Protein AF-A0A4Z0HHP2-F1 (afdb_monomer_lite)

Secondary structure (DSSP, 8-state):
--SHHHHHHHHHHHHHHHHHHHHHHHHHHHHHHHHHHHHHHHHHHHHHHHHHHHHHHTTSS---------PEEEE-TTS--EEEEEE---SSS----B---BSSHHHHHHHHHHHHHHH----EEEEEE--EEEE-TTSS-TT---PPPTT---TT----

Structure (mmCIF, N/CA/C/O backbone):
data_AF-A0A4Z0HHP2-F1
#
_entry.id   AF-A0A4Z0HHP2-F1
#
loop_
_atom_site.group_PDB
_atom_site.id
_atom_site.type_symbol
_atom_site.label_atom_id
_atom_site.label_alt_id
_atom_site.label_comp_id
_atom_site.label_asym_id
_atom_site.label_entity_id
_atom_site.label_seq_id
_atom_site.pdbx_PDB_ins_code
_atom_site.Cartn_x
_atom_site.Cartn_y
_atom_site.Cartn_z
_atom_site.occupancy
_atom_site.B_iso_or_equiv
_atom_site.auth_seq_id
_atom_site.auth_comp_id
_atom_site.auth_asym_id
_atom_site.auth_atom_id
_atom_site.pdbx_PDB_model_num
ATOM 1 N N . MET A 1 1 ? -63.513 5.645 33.102 1.00 49.06 1 MET A N 1
ATOM 2 C CA . MET A 1 1 ? -62.203 5.063 32.705 1.00 49.06 1 MET A CA 1
ATOM 3 C C . MET A 1 1 ? -62.103 4.562 31.241 1.00 49.06 1 MET A C 1
ATOM 5 O O . MET A 1 1 ? -61.240 3.747 30.959 1.00 49.06 1 MET A O 1
ATOM 9 N N . ARG A 1 2 ? -62.888 5.051 30.255 1.00 56.16 2 ARG A N 1
ATOM 10 C CA . ARG A 1 2 ? -62.814 4.547 28.851 1.00 56.16 2 ARG A CA 1
ATOM 11 C C . ARG A 1 2 ? -62.102 5.465 27.835 1.00 56.16 2 ARG A C 1
ATOM 13 O O . ARG A 1 2 ? -61.755 5.001 26.753 1.00 56.16 2 ARG A O 1
ATOM 20 N N . LEU A 1 3 ? -61.829 6.729 28.171 1.00 53.78 3 LEU A N 1
ATOM 21 C CA . LEU A 1 3 ? -61.267 7.728 27.239 1.00 53.78 3 LEU A CA 1
ATOM 22 C C . LEU A 1 3 ? -59.759 7.564 26.961 1.00 53.78 3 LEU A C 1
ATOM 24 O O . LEU A 1 3 ? -59.334 7.762 25.826 1.00 53.78 3 LEU A O 1
ATOM 28 N N . VAL A 1 4 ? -58.974 7.109 27.945 1.00 55.12 4 VAL A N 1
ATOM 29 C CA . VAL A 1 4 ? -57.504 6.947 27.835 1.00 55.12 4 VAL A CA 1
ATOM 30 C C . VAL A 1 4 ? -57.105 5.872 26.805 1.00 55.12 4 VAL A C 1
ATOM 32 O O . VAL A 1 4 ? -56.068 5.968 26.158 1.00 55.12 4 VAL A O 1
ATOM 35 N N . SER A 1 5 ? -57.969 4.879 26.569 1.00 63.03 5 SER A N 1
ATOM 36 C CA . SER A 1 5 ? -57.725 3.805 25.592 1.00 63.03 5 SER A CA 1
ATOM 37 C C . SER A 1 5 ? -57.863 4.249 24.127 1.00 63.03 5 SER A C 1
ATOM 39 O O . SER A 1 5 ? -57.210 3.698 23.241 1.00 63.03 5 SER A O 1
ATOM 41 N N . ARG A 1 6 ? -58.708 5.253 23.850 1.00 68.44 6 ARG A N 1
ATOM 42 C CA . ARG A 1 6 ? -58.988 5.724 22.484 1.00 68.44 6 ARG A CA 1
ATOM 43 C C . ARG A 1 6 ? -57.891 6.645 21.966 1.00 68.44 6 ARG A C 1
ATOM 45 O O . ARG A 1 6 ? -57.515 6.535 20.805 1.00 68.44 6 ARG A O 1
ATOM 52 N N . THR A 1 7 ? -57.349 7.502 22.827 1.00 76.69 7 THR A N 1
ATOM 53 C CA . THR A 1 7 ? -56.222 8.381 22.488 1.00 76.69 7 THR A CA 1
ATOM 54 C C . THR A 1 7 ? -54.942 7.585 22.242 1.00 76.69 7 THR A C 1
ATOM 56 O O . THR A 1 7 ? -54.249 7.864 21.271 1.00 76.69 7 THR A O 1
ATOM 59 N N . ALA A 1 8 ? -54.670 6.542 23.035 1.00 76.94 8 ALA A N 1
ATOM 60 C CA . ALA A 1 8 ? -53.536 5.642 22.804 1.00 76.94 8 ALA A CA 1
ATOM 61 C C . ALA A 1 8 ? -53.641 4.892 21.461 1.00 76.94 8 ALA A C 1
ATOM 63 O O . ALA A 1 8 ? -52.684 4.862 20.693 1.00 76.94 8 ALA A O 1
ATOM 64 N N . ARG A 1 9 ? -54.824 4.354 21.126 1.00 77.12 9 ARG A N 1
ATOM 65 C CA . ARG A 1 9 ? -55.067 3.688 19.831 1.00 77.12 9 ARG A CA 1
ATOM 66 C C . ARG A 1 9 ? -54.980 4.645 18.645 1.00 77.12 9 ARG A C 1
ATOM 68 O O . ARG A 1 9 ? -54.477 4.257 17.598 1.00 77.12 9 ARG A O 1
ATOM 75 N N . ARG A 1 10 ? -55.456 5.884 18.808 1.00 80.81 10 ARG A N 1
ATOM 76 C CA . ARG A 1 10 ? -55.336 6.930 17.787 1.00 80.81 10 ARG A CA 1
ATOM 77 C C . ARG A 1 10 ? -53.870 7.282 17.532 1.00 80.81 10 ARG A C 1
ATOM 79 O O . ARG A 1 10 ? -53.454 7.212 16.387 1.00 80.81 10 ARG A O 1
ATOM 86 N N . LYS A 1 11 ? -53.087 7.539 18.586 1.00 85.25 11 LYS A N 1
ATOM 87 C CA . LYS A 1 11 ? -51.643 7.807 18.476 1.00 85.25 11 LYS A CA 1
ATOM 88 C C . LYS A 1 11 ? -50.881 6.642 17.843 1.00 85.25 11 LYS A C 1
ATOM 90 O O . LYS A 1 11 ? -50.003 6.862 17.025 1.00 85.25 11 LYS A O 1
ATOM 95 N N . HIS A 1 12 ? -51.235 5.403 18.190 1.00 84.62 12 HIS A N 1
ATOM 96 C CA . HIS A 1 12 ? -50.633 4.219 17.577 1.00 84.62 12 HIS A CA 1
ATOM 97 C C . HIS A 1 12 ? -50.971 4.105 16.083 1.00 84.62 12 HIS A C 1
ATOM 99 O O . HIS A 1 12 ? -50.097 3.796 15.285 1.00 84.62 12 HIS A O 1
ATOM 105 N N . ARG A 1 13 ? -52.215 4.409 15.688 1.00 85.44 13 ARG A N 1
ATOM 106 C CA . ARG A 1 13 ? -52.618 4.432 14.275 1.00 85.44 13 ARG A CA 1
ATOM 107 C C . ARG A 1 13 ? -51.930 5.555 13.495 1.00 85.44 13 ARG A C 1
ATOM 109 O O . ARG A 1 13 ? -51.498 5.313 12.379 1.00 85.44 13 ARG A O 1
ATOM 116 N N . GLU A 1 14 ? -51.815 6.743 14.085 1.00 88.94 14 GLU A N 1
ATOM 117 C CA . GLU A 1 14 ? -51.067 7.868 13.506 1.00 88.94 14 GLU A CA 1
ATOM 118 C C . GLU A 1 14 ? -49.588 7.484 13.318 1.00 88.94 14 GLU A C 1
ATOM 120 O O . GLU A 1 14 ? -49.062 7.637 12.225 1.00 88.94 14 GLU A O 1
ATOM 125 N N . ALA A 1 15 ? -48.955 6.861 14.320 1.00 86.94 15 ALA A N 1
ATOM 126 C CA . ALA A 1 15 ? -47.572 6.388 14.216 1.00 86.94 15 ALA A CA 1
ATOM 127 C C . ALA A 1 15 ? -47.370 5.305 13.139 1.00 86.94 15 ALA A C 1
ATOM 129 O O . ALA A 1 15 ? -46.352 5.315 12.454 1.00 86.94 15 ALA A O 1
ATOM 130 N N . LEU A 1 16 ? -48.325 4.383 12.973 1.00 90.88 16 LEU A N 1
ATOM 131 C CA . LEU A 1 16 ? -48.277 3.382 11.902 1.00 90.88 16 LEU A CA 1
ATOM 132 C C . LEU A 1 16 ? -48.458 4.017 10.516 1.00 90.88 16 LEU A C 1
ATOM 134 O O . LEU A 1 16 ? -47.726 3.653 9.605 1.00 90.88 16 LEU A O 1
ATOM 138 N N . SER A 1 17 ? -49.356 5.001 10.376 1.00 91.06 17 SER A N 1
ATOM 139 C CA . SER A 1 17 ? -49.523 5.767 9.129 1.00 91.06 17 SER A CA 1
ATOM 140 C C . SER A 1 17 ? -48.223 6.458 8.734 1.00 91.06 17 SER A C 1
ATOM 142 O O . SER A 1 17 ? -47.755 6.302 7.613 1.00 91.06 17 SER A O 1
ATOM 144 N N . THR A 1 18 ? -47.583 7.146 9.684 1.00 92.31 18 THR A N 1
ATOM 145 C CA . THR A 1 18 ? -46.293 7.799 9.443 1.00 92.31 18 THR A CA 1
ATOM 146 C C . THR A 1 18 ? -45.200 6.785 9.096 1.00 92.31 18 THR A C 1
ATOM 148 O O . THR A 1 18 ? -44.364 7.050 8.239 1.00 92.31 18 THR A O 1
ATOM 151 N N . ALA A 1 19 ? -45.196 5.606 9.723 1.00 92.62 19 ALA A N 1
ATOM 152 C CA . ALA A 1 19 ? -44.235 4.556 9.395 1.00 92.62 19 ALA A CA 1
ATOM 153 C C . ALA A 1 19 ? -44.430 4.001 7.973 1.00 92.62 19 ALA A C 1
ATOM 155 O O . ALA A 1 19 ? -43.443 3.713 7.299 1.00 92.62 19 ALA A O 1
ATOM 156 N N . ASP A 1 20 ? -45.673 3.862 7.512 1.00 94.69 20 ASP A N 1
ATOM 157 C CA . ASP A 1 20 ? -45.970 3.414 6.149 1.00 94.69 20 ASP A CA 1
ATOM 158 C C . ASP A 1 20 ? -45.651 4.502 5.111 1.00 94.69 20 ASP A C 1
ATOM 160 O O . ASP A 1 20 ? -45.081 4.194 4.067 1.00 94.69 20 ASP A O 1
ATOM 164 N N . GLU A 1 21 ? -45.894 5.777 5.425 1.00 93.81 21 GLU A N 1
ATOM 165 C CA . GLU A 1 21 ? -45.454 6.915 4.604 1.00 93.81 21 GLU A CA 1
ATOM 166 C C . GLU A 1 21 ? -43.926 6.929 4.431 1.00 93.81 21 GLU A C 1
ATOM 168 O O . GLU A 1 21 ? -43.433 7.031 3.310 1.00 93.81 21 GLU A O 1
ATOM 173 N N . ILE A 1 22 ? -43.164 6.740 5.516 1.00 94.81 22 ILE A N 1
ATOM 174 C CA . ILE A 1 22 ? -41.693 6.684 5.463 1.00 94.81 22 ILE A CA 1
ATOM 175 C C . ILE A 1 22 ? -41.208 5.504 4.613 1.00 94.81 22 ILE A C 1
ATOM 177 O O . ILE A 1 22 ? -40.274 5.659 3.826 1.00 94.81 22 ILE A O 1
ATOM 181 N N . LYS A 1 23 ? -41.827 4.324 4.745 1.00 94.62 23 LYS A N 1
ATOM 182 C CA . LYS A 1 23 ? -41.469 3.152 3.929 1.00 94.62 23 LYS A CA 1
ATOM 183 C C . LYS A 1 23 ? -41.729 3.387 2.447 1.00 94.62 23 LYS A C 1
ATOM 185 O O . LYS A 1 23 ? -40.904 2.980 1.636 1.00 94.62 23 LYS A O 1
ATOM 190 N N . ASN A 1 24 ? -42.841 4.035 2.107 1.00 95.94 24 ASN A N 1
ATOM 191 C CA . ASN A 1 24 ? -43.175 4.341 0.719 1.00 95.94 24 ASN A CA 1
ATOM 192 C C . ASN A 1 24 ? -42.162 5.318 0.117 1.00 95.94 24 ASN A C 1
ATOM 194 O O . ASN A 1 24 ? -41.609 5.030 -0.938 1.00 95.94 24 ASN A O 1
ATOM 198 N N . VAL A 1 25 ? -41.824 6.393 0.837 1.00 96.75 25 VAL A N 1
ATOM 199 C CA . VAL A 1 25 ? -40.785 7.342 0.400 1.00 96.75 25 VAL A CA 1
ATOM 200 C C . VAL A 1 25 ? -39.436 6.641 0.229 1.00 96.75 25 VAL A C 1
ATOM 202 O O . VAL A 1 25 ? -38.735 6.874 -0.750 1.00 96.75 25 VAL A O 1
ATOM 205 N N . PHE A 1 26 ? -39.063 5.747 1.148 1.00 96.75 26 PHE A N 1
ATOM 206 C CA . PHE A 1 26 ? -37.811 5.000 1.025 1.00 96.75 26 PHE A CA 1
ATOM 207 C C . PHE A 1 26 ? -37.816 4.051 -0.181 1.00 96.75 26 PHE A C 1
ATOM 209 O O . PHE A 1 26 ? -36.804 3.924 -0.863 1.00 96.75 26 PHE A O 1
ATOM 216 N N . ALA A 1 27 ? -38.947 3.400 -0.465 1.00 94.50 27 ALA A N 1
ATOM 217 C CA . ALA A 1 27 ? -39.092 2.536 -1.630 1.00 94.50 27 ALA A CA 1
ATOM 218 C C . ALA A 1 27 ? -38.992 3.325 -2.946 1.00 94.50 27 ALA A C 1
ATOM 220 O O . ALA A 1 27 ? -38.325 2.865 -3.870 1.00 94.50 27 ALA A O 1
ATOM 221 N N . GLU A 1 28 ? -39.596 4.515 -3.010 1.00 96.50 28 GLU A N 1
ATOM 222 C CA . GLU A 1 28 ? -39.504 5.423 -4.160 1.00 96.50 28 GLU A CA 1
ATOM 223 C C . GLU A 1 28 ? -38.063 5.890 -4.387 1.00 96.50 28 GLU A C 1
ATOM 225 O O . GLU A 1 28 ? -37.520 5.694 -5.472 1.00 96.50 28 GLU A O 1
ATOM 230 N N . LEU A 1 29 ? -37.399 6.397 -3.344 1.00 96.12 29 LEU A N 1
ATOM 231 C CA . LEU A 1 29 ? -36.000 6.828 -3.428 1.00 96.12 29 LEU A CA 1
ATOM 232 C C . LEU A 1 29 ? -35.060 5.683 -3.819 1.00 96.12 29 LEU A C 1
ATOM 234 O O . LEU A 1 29 ? -34.117 5.883 -4.581 1.00 96.12 29 LEU A O 1
ATOM 238 N N . ASN A 1 30 ? -35.306 4.472 -3.314 1.00 96.25 30 ASN A N 1
ATOM 239 C CA . ASN A 1 30 ? -34.502 3.310 -3.669 1.00 96.25 30 ASN A CA 1
ATOM 240 C C . ASN A 1 30 ? -34.713 2.897 -5.135 1.00 96.25 30 ASN A C 1
ATOM 242 O O . ASN A 1 30 ? -33.755 2.511 -5.799 1.00 96.25 30 ASN A O 1
ATOM 246 N N . ALA A 1 31 ? -35.938 2.994 -5.656 1.00 95.44 31 ALA A N 1
ATOM 247 C CA . ALA A 1 31 ? -36.215 2.735 -7.068 1.00 95.44 31 ALA A CA 1
ATOM 248 C C . ALA A 1 31 ? -35.556 3.783 -7.982 1.00 95.44 31 ALA A C 1
ATOM 250 O O . ALA A 1 31 ? -34.968 3.419 -9.000 1.00 95.44 31 ALA A O 1
ATOM 251 N N . GLU A 1 32 ? -35.592 5.063 -7.599 1.00 96.69 32 GLU A N 1
ATOM 252 C CA . GLU A 1 32 ? -34.893 6.135 -8.318 1.00 96.69 32 GLU A CA 1
ATOM 253 C C . GLU A 1 32 ? -33.375 5.929 -8.322 1.00 96.69 32 GLU A C 1
ATOM 255 O O . GLU A 1 32 ? -32.733 6.089 -9.360 1.00 96.69 32 GLU A O 1
ATOM 260 N N . LEU A 1 33 ? -32.797 5.530 -7.184 1.00 97.19 33 LEU A N 1
ATOM 261 C CA . LEU A 1 33 ? -31.366 5.250 -7.080 1.00 97.19 33 LEU A CA 1
ATOM 262 C C . LEU A 1 33 ? -30.945 4.123 -8.032 1.00 97.19 33 LEU A C 1
ATOM 264 O O . LEU A 1 33 ? -29.972 4.282 -8.766 1.00 97.19 33 LEU A O 1
ATOM 268 N N . VAL A 1 34 ? -31.698 3.019 -8.057 1.00 97.31 34 VAL A N 1
ATOM 269 C CA . VAL A 1 34 ? -31.425 1.886 -8.955 1.00 97.31 34 VAL A CA 1
ATOM 270 C C . VAL A 1 34 ? -31.514 2.317 -10.419 1.00 97.31 34 VAL A C 1
ATOM 272 O O . VAL A 1 34 ? -30.611 2.018 -11.196 1.00 97.31 34 VAL A O 1
ATOM 275 N N . ALA A 1 35 ? -32.542 3.083 -10.793 1.00 96.00 35 ALA A N 1
ATOM 276 C CA . ALA A 1 35 ? -32.690 3.574 -12.162 1.00 96.00 35 ALA A CA 1
ATOM 277 C C . ALA A 1 35 ? -31.515 4.478 -12.591 1.00 96.00 35 ALA A C 1
ATOM 279 O O . ALA A 1 35 ? -31.018 4.370 -13.713 1.00 96.00 35 ALA A O 1
ATOM 280 N N . LEU A 1 36 ? -31.027 5.339 -11.691 1.00 96.56 36 LEU A N 1
ATOM 281 C CA . LEU A 1 36 ? -29.860 6.189 -11.947 1.00 96.56 36 LEU A CA 1
ATOM 282 C C . LEU A 1 36 ? -28.563 5.381 -12.085 1.00 96.56 36 LEU A C 1
ATOM 284 O O . LEU A 1 36 ? -27.699 5.733 -12.894 1.00 96.56 36 LEU A O 1
ATOM 288 N N . GLU A 1 37 ? -28.403 4.309 -11.310 1.00 97.50 37 GLU A N 1
ATOM 289 C CA . GLU A 1 37 ? -27.253 3.411 -11.424 1.00 97.50 37 GLU A CA 1
ATOM 290 C C . GLU A 1 37 ? -27.268 2.634 -12.741 1.00 97.50 37 GLU A C 1
ATOM 292 O O . GLU A 1 37 ? -26.238 2.573 -13.417 1.00 97.50 37 GLU A O 1
ATOM 297 N N . GLU A 1 38 ? -28.426 2.117 -13.154 1.00 97.25 38 GLU A N 1
ATOM 298 C CA . GLU A 1 38 ? -28.597 1.455 -14.450 1.00 97.25 38 GLU A CA 1
ATOM 299 C C . GLU A 1 38 ? -28.274 2.406 -15.609 1.00 97.25 38 GLU A C 1
ATOM 301 O O . GLU A 1 38 ? -27.525 2.048 -16.522 1.00 97.25 38 GLU A O 1
ATOM 306 N N . GLU A 1 39 ? -28.749 3.653 -15.549 1.00 97.19 39 GLU A N 1
ATOM 307 C CA . GLU A 1 39 ? -28.441 4.660 -16.564 1.00 97.19 39 GLU A CA 1
ATOM 308 C C . GLU A 1 39 ? -26.940 4.995 -16.599 1.00 97.19 39 GLU A C 1
ATOM 310 O O . GLU A 1 39 ? -26.339 5.127 -17.671 1.00 97.19 39 GLU A O 1
ATOM 315 N N . ARG A 1 40 ? -26.296 5.104 -15.430 1.00 97.06 40 ARG A N 1
ATOM 316 C CA . ARG A 1 40 ? -24.850 5.339 -15.330 1.00 97.06 40 ARG A CA 1
ATOM 317 C C . ARG A 1 40 ? -24.054 4.181 -15.929 1.00 97.06 40 ARG A C 1
ATOM 319 O O . ARG A 1 40 ? -23.079 4.436 -16.638 1.00 97.06 40 ARG A O 1
ATOM 326 N N . LEU A 1 41 ? -24.448 2.939 -15.654 1.00 96.81 41 LEU A N 1
ATOM 327 C CA . LEU A 1 41 ? -23.805 1.751 -16.214 1.00 96.81 41 LEU A CA 1
ATOM 328 C C . LEU A 1 41 ? -23.980 1.698 -17.732 1.00 96.81 41 LEU A C 1
ATOM 330 O O . LEU A 1 41 ? -22.988 1.537 -18.436 1.00 96.81 41 LEU A O 1
ATOM 334 N N . ALA A 1 42 ? -25.185 1.954 -18.245 1.00 95.81 42 ALA A N 1
ATOM 335 C CA . ALA A 1 42 ? -25.436 2.011 -19.683 1.00 95.81 42 ALA A CA 1
ATOM 336 C C . ALA A 1 42 ? -24.560 3.070 -20.381 1.00 95.81 42 ALA A C 1
ATOM 338 O O . ALA A 1 42 ? -23.979 2.806 -21.435 1.00 95.81 42 ALA A O 1
ATOM 339 N N . ARG A 1 43 ? -24.389 4.253 -19.769 1.00 95.75 43 ARG A N 1
ATOM 340 C CA . ARG A 1 43 ? -23.480 5.294 -20.282 1.00 95.75 43 ARG A CA 1
ATOM 341 C C . ARG A 1 43 ? -22.015 4.846 -20.294 1.00 95.75 43 ARG A C 1
ATOM 343 O O . ARG A 1 43 ? -21.294 5.168 -21.237 1.00 95.75 43 ARG A O 1
ATOM 350 N N . LEU A 1 44 ? -21.566 4.125 -19.265 1.00 94.56 44 LEU A N 1
ATOM 351 C CA . LEU A 1 44 ? -20.200 3.596 -19.196 1.00 94.56 44 LEU A CA 1
ATOM 352 C C . LEU A 1 44 ? -19.962 2.489 -20.223 1.00 94.56 44 LEU A C 1
ATOM 354 O O . LEU A 1 44 ? -18.925 2.492 -20.882 1.00 94.56 44 LEU A O 1
ATOM 358 N N . GLU A 1 45 ? -20.916 1.576 -20.393 1.00 96.00 45 GLU A N 1
ATOM 359 C CA . GLU A 1 45 ? -20.839 0.515 -21.398 1.00 96.00 45 GLU A CA 1
ATOM 360 C C . GLU A 1 45 ? -20.773 1.082 -22.814 1.00 96.00 45 GLU A C 1
ATOM 362 O O . GLU A 1 45 ? -19.949 0.641 -23.613 1.00 96.00 45 GLU A O 1
ATOM 367 N N . GLU A 1 46 ? -21.586 2.094 -23.120 1.00 94.81 46 GLU A N 1
ATOM 368 C CA . GLU A 1 46 ? -21.542 2.766 -24.417 1.00 94.81 46 GLU A CA 1
ATOM 369 C C . GLU A 1 46 ? -20.216 3.511 -24.626 1.00 94.81 46 GLU A C 1
ATOM 371 O O . GLU A 1 46 ? -19.611 3.428 -25.695 1.00 94.81 46 GLU A O 1
ATOM 376 N N . GLY A 1 47 ? -19.702 4.174 -23.584 1.00 91.19 47 GLY A N 1
ATOM 377 C CA . GLY A 1 47 ? -18.378 4.796 -23.609 1.00 91.19 47 GLY A CA 1
ATOM 378 C C . GLY A 1 47 ? -17.257 3.787 -23.878 1.00 91.19 47 GLY A C 1
ATOM 379 O O . GLY A 1 47 ? -16.388 4.042 -24.709 1.00 91.19 47 GLY A O 1
ATOM 380 N N . LEU A 1 48 ? -17.302 2.617 -23.235 1.00 90.75 48 LEU A N 1
ATOM 381 C CA . LEU A 1 48 ? -16.347 1.534 -23.471 1.00 90.75 48 LEU A CA 1
ATOM 382 C C . LEU A 1 48 ? -16.465 0.987 -24.894 1.00 90.75 48 LEU A C 1
ATOM 384 O O . LEU A 1 48 ? -15.451 0.880 -25.580 1.00 90.75 48 LEU A O 1
ATOM 388 N N . ARG A 1 49 ? -17.681 0.697 -25.377 1.00 88.19 49 ARG A N 1
ATOM 389 C CA . ARG A 1 49 ? -17.902 0.257 -26.766 1.00 88.19 49 ARG A CA 1
ATOM 390 C C . ARG A 1 49 ? -17.343 1.257 -27.768 1.00 88.19 49 ARG A C 1
ATOM 392 O O . ARG A 1 49 ? -16.713 0.848 -28.740 1.00 88.19 49 ARG A O 1
ATOM 399 N N . ARG A 1 50 ? -17.534 2.553 -27.520 1.00 85.81 50 ARG A N 1
ATOM 400 C CA . ARG A 1 50 ? -16.987 3.617 -28.358 1.00 85.81 50 ARG A CA 1
ATOM 401 C C . ARG A 1 50 ? -15.463 3.620 -28.354 1.00 85.81 50 ARG A C 1
ATOM 403 O O . ARG A 1 50 ? -14.888 3.641 -29.431 1.00 85.81 50 ARG A O 1
ATOM 410 N N . LEU A 1 51 ? -14.821 3.540 -27.189 1.00 84.62 51 LEU A N 1
ATOM 411 C CA . LEU A 1 51 ? -13.357 3.493 -27.090 1.00 84.62 51 LEU A CA 1
ATOM 412 C C . LEU A 1 51 ? -12.776 2.272 -27.816 1.00 84.62 51 LEU A C 1
ATOM 414 O O . LEU A 1 51 ? -11.820 2.414 -28.574 1.00 84.62 51 LEU A O 1
ATOM 418 N N . PHE A 1 52 ? -13.387 1.095 -27.654 1.00 75.31 52 PHE A N 1
ATOM 419 C CA . PHE A 1 52 ? -12.954 -0.116 -28.357 1.00 75.31 52 PHE A CA 1
ATOM 420 C C . PHE A 1 52 ? -13.207 -0.043 -29.876 1.00 75.31 52 PHE A C 1
ATOM 422 O O . PHE A 1 52 ? -12.376 -0.497 -30.659 1.00 75.31 52 PHE A O 1
ATOM 429 N N . SER A 1 53 ? -14.306 0.579 -30.314 1.00 72.12 53 SER A N 1
ATOM 430 C CA . SER A 1 53 ? -14.607 0.810 -31.738 1.00 72.12 53 SER A CA 1
ATOM 431 C C . SER A 1 53 ? -13.707 1.882 -32.371 1.00 72.12 53 SER A C 1
ATOM 433 O O . SER A 1 53 ? -13.295 1.760 -33.524 1.00 72.12 53 SER A O 1
ATOM 435 N N . GLU A 1 54 ? -13.353 2.934 -31.630 1.00 66.38 54 GLU A N 1
ATOM 436 C CA . GLU A 1 54 ? -12.386 3.955 -32.049 1.00 66.38 54 GLU A CA 1
ATOM 437 C C . GLU A 1 54 ? -10.967 3.370 -32.136 1.00 66.38 54 GLU A C 1
ATOM 439 O O . GLU A 1 54 ? -10.235 3.701 -33.068 1.00 66.38 54 GLU A O 1
ATOM 444 N N . GLU A 1 55 ? -10.596 2.439 -31.250 1.00 60.41 55 GLU A N 1
ATOM 445 C CA . GLU A 1 55 ? -9.342 1.681 -31.345 1.00 60.41 55 GLU A CA 1
ATOM 446 C C . GLU A 1 55 ? -9.300 0.785 -32.599 1.00 60.41 55 GLU A C 1
ATOM 448 O O . GLU A 1 55 ? -8.273 0.717 -33.280 1.00 60.41 55 GLU A O 1
ATOM 453 N N . GLU A 1 56 ? -10.415 0.136 -32.956 1.00 61.25 56 GLU A N 1
ATOM 454 C CA . GLU A 1 56 ? -10.522 -0.643 -34.197 1.00 61.25 56 GLU A CA 1
ATOM 455 C C . GLU A 1 56 ? -10.490 0.238 -35.455 1.00 61.25 56 GLU A C 1
ATOM 457 O O . GLU A 1 56 ? -9.767 -0.078 -36.402 1.00 61.25 56 GLU A O 1
ATOM 462 N N . ASN A 1 57 ? -11.204 1.368 -35.464 1.00 59.44 57 ASN A N 1
ATOM 463 C CA . ASN A 1 57 ? -11.234 2.298 -36.599 1.00 59.44 57 ASN A CA 1
ATOM 464 C C . ASN A 1 57 ? -9.921 3.092 -36.760 1.00 59.44 57 ASN A C 1
ATOM 466 O O . ASN A 1 57 ? -9.515 3.392 -37.883 1.00 59.44 57 ASN A O 1
ATOM 470 N N . GLY A 1 58 ? -9.207 3.382 -35.666 1.00 55.53 58 GLY A N 1
ATOM 471 C CA . GLY A 1 58 ? -7.867 3.987 -35.666 1.00 55.53 58 GLY A CA 1
ATOM 472 C C . GLY A 1 58 ? -6.749 3.026 -36.094 1.00 55.53 58 GLY A C 1
ATOM 473 O O . GLY A 1 58 ? -5.626 3.452 -36.364 1.00 55.53 58 GLY A O 1
ATOM 474 N N . ARG A 1 59 ? -7.048 1.726 -36.224 1.00 53.75 59 ARG A N 1
ATOM 475 C CA . ARG A 1 59 ? -6.106 0.682 -36.662 1.00 53.75 59 ARG A CA 1
ATOM 476 C C . ARG A 1 59 ? -5.840 0.693 -38.178 1.00 53.75 59 ARG A C 1
ATOM 478 O O . ARG A 1 59 ? -5.073 -0.131 -38.681 1.00 53.75 59 ARG A O 1
ATOM 485 N N . GLY A 1 60 ? -6.425 1.636 -38.917 1.00 61.03 60 GLY A N 1
ATOM 486 C CA . GLY A 1 60 ? -6.104 1.917 -40.313 1.00 61.03 60 GLY A CA 1
ATOM 487 C C . GLY A 1 60 ? -5.093 3.056 -40.464 1.00 61.03 60 GLY A C 1
ATOM 488 O O . GLY A 1 60 ? -5.517 4.165 -40.747 1.00 61.03 60 GLY A O 1
ATOM 489 N N . MET A 1 61 ? -3.786 2.782 -40.284 1.00 60.91 61 MET A N 1
ATOM 490 C CA . MET A 1 61 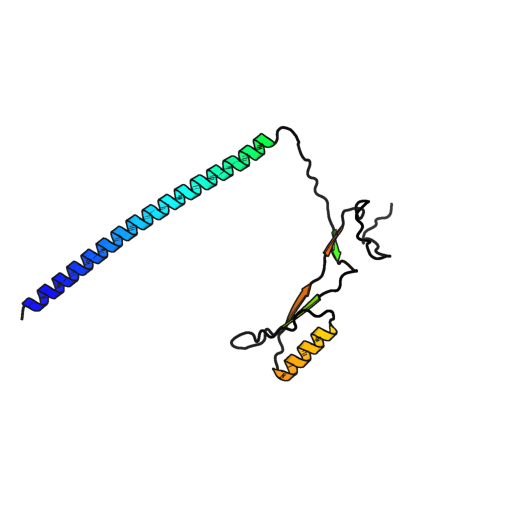? -2.637 3.356 -41.047 1.00 60.91 61 MET A CA 1
ATOM 491 C C . MET A 1 61 ? -1.257 3.322 -40.353 1.00 60.91 61 MET A C 1
ATOM 493 O O . MET A 1 61 ? -0.265 3.694 -40.976 1.00 60.91 61 MET A O 1
ATOM 497 N N . SER A 1 62 ? -1.104 2.757 -39.155 1.00 62.31 62 SER A N 1
ATOM 498 C CA . SER A 1 62 ? 0.206 2.236 -38.727 1.00 62.31 62 SER A CA 1
ATOM 499 C C . SER A 1 62 ? 0.028 1.032 -37.810 1.00 62.31 62 SER A C 1
ATOM 501 O O . SER A 1 62 ? -0.292 1.131 -36.631 1.00 62.31 62 SER A O 1
ATOM 503 N N . ARG A 1 63 ? 0.213 -0.164 -38.372 1.00 67.38 63 ARG A N 1
ATOM 504 C CA . ARG A 1 63 ? 0.234 -1.395 -37.583 1.00 67.38 63 ARG A CA 1
ATOM 505 C C . ARG A 1 63 ? 1.536 -1.408 -36.781 1.00 67.38 63 ARG A C 1
ATOM 507 O O . ARG A 1 63 ? 2.572 -1.805 -37.313 1.00 67.38 63 ARG A O 1
ATOM 514 N N . SER A 1 64 ? 1.510 -0.953 -35.530 1.00 63.69 64 SER A N 1
ATOM 515 C CA . SER A 1 64 ? 2.636 -1.150 -34.621 1.00 63.69 64 SER A CA 1
ATOM 516 C C . SER A 1 64 ? 2.781 -2.647 -34.343 1.00 63.69 64 SER A C 1
ATOM 518 O O . SER A 1 64 ? 1.847 -3.332 -33.924 1.00 63.69 64 SER A O 1
ATOM 520 N N . VAL A 1 65 ? 3.959 -3.192 -34.639 1.00 76.50 65 VAL A N 1
ATOM 521 C CA . VAL A 1 65 ? 4.295 -4.572 -34.285 1.00 76.50 65 VAL A CA 1
ATOM 522 C C . VAL A 1 65 ? 4.947 -4.534 -32.912 1.00 76.50 65 VAL A C 1
ATOM 524 O O . VAL A 1 65 ? 6.136 -4.250 -32.791 1.00 76.50 65 VAL A O 1
ATOM 527 N N . HIS A 1 66 ? 4.165 -4.816 -31.874 1.00 73.12 66 HIS A N 1
ATOM 528 C CA . HIS A 1 66 ? 4.704 -5.060 -30.542 1.00 73.12 66 HIS A CA 1
ATOM 529 C C . HIS A 1 66 ? 5.279 -6.477 -30.509 1.00 73.12 66 HIS A C 1
ATOM 531 O O . HIS A 1 66 ? 4.580 -7.446 -30.810 1.00 73.12 66 HIS A O 1
ATOM 537 N N . ARG A 1 67 ? 6.568 -6.602 -30.190 1.00 78.50 67 ARG A N 1
ATOM 538 C CA . ARG A 1 67 ? 7.222 -7.895 -29.969 1.00 78.50 67 ARG A CA 1
ATOM 539 C C . ARG A 1 67 ? 7.466 -8.059 -28.481 1.00 78.50 67 ARG A C 1
ATOM 541 O O . ARG A 1 67 ? 7.914 -7.118 -27.832 1.00 78.50 67 ARG A O 1
ATOM 548 N N . TYR A 1 68 ? 7.187 -9.251 -27.969 1.00 80.94 68 TYR A N 1
ATOM 549 C CA . TYR A 1 68 ? 7.639 -9.624 -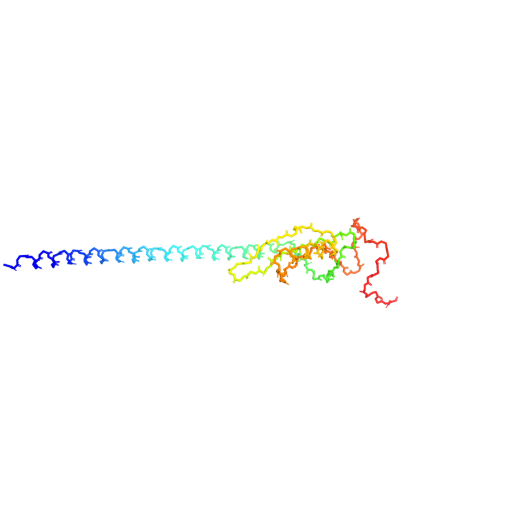26.639 1.00 80.94 68 TYR A CA 1
ATOM 550 C C . TYR A 1 68 ? 9.171 -9.654 -26.632 1.00 80.94 68 TYR A C 1
ATOM 552 O O . TYR A 1 68 ? 9.783 -10.243 -27.526 1.00 80.94 68 TYR A O 1
ATOM 560 N N . VAL A 1 69 ? 9.770 -8.982 -25.655 1.00 81.12 69 VAL A N 1
ATOM 561 C CA . VAL A 1 69 ? 11.214 -8.972 -25.419 1.00 81.12 69 VAL A CA 1
ATOM 562 C C . VAL A 1 69 ? 11.420 -9.500 -24.010 1.00 81.12 69 VAL A C 1
ATOM 564 O O . VAL A 1 69 ? 10.817 -8.985 -23.070 1.00 81.12 69 VAL A O 1
ATOM 567 N N . ASP A 1 70 ? 12.239 -10.536 -23.884 1.00 84.69 70 ASP A N 1
ATOM 568 C CA . ASP A 1 70 ? 12.475 -11.217 -22.615 1.00 84.69 70 ASP A CA 1
ATOM 569 C C . ASP A 1 70 ? 13.529 -10.452 -21.802 1.00 84.69 70 ASP A C 1
ATOM 571 O O . ASP A 1 70 ? 14.735 -10.647 -21.965 1.00 84.69 70 ASP A O 1
ATOM 575 N N . PHE A 1 71 ? 13.073 -9.482 -21.008 1.00 83.88 71 PHE A N 1
ATOM 576 C CA . PHE A 1 71 ? 13.943 -8.713 -20.122 1.00 83.88 71 PHE A CA 1
ATOM 577 C C . PHE A 1 71 ? 14.288 -9.527 -18.877 1.00 83.88 71 PHE A C 1
ATOM 579 O O . PHE A 1 71 ? 13.417 -10.099 -18.228 1.00 83.88 71 PHE A O 1
ATOM 586 N N . THR A 1 72 ? 15.561 -9.505 -18.492 1.00 86.50 72 THR A N 1
ATOM 587 C CA . THR A 1 72 ? 16.014 -10.038 -17.204 1.00 86.50 72 THR A CA 1
ATOM 588 C C . THR A 1 72 ? 16.048 -8.918 -16.170 1.00 86.50 72 THR A C 1
ATOM 590 O O . THR A 1 72 ? 16.584 -7.846 -16.437 1.00 86.50 72 THR A O 1
ATOM 593 N N . ILE A 1 73 ? 15.502 -9.161 -14.980 1.00 87.56 73 ILE A N 1
ATOM 594 C CA . ILE A 1 73 ? 15.600 -8.237 -13.843 1.00 87.56 73 ILE A CA 1
ATOM 595 C C . ILE A 1 73 ? 16.872 -8.576 -13.056 1.00 87.56 73 ILE A C 1
ATOM 597 O O . ILE A 1 73 ? 17.083 -9.737 -12.707 1.00 87.56 73 ILE A O 1
ATOM 601 N N . SER A 1 74 ? 17.709 -7.579 -12.768 1.00 85.44 74 SER A N 1
ATOM 602 C CA . SER A 1 74 ? 18.910 -7.710 -11.930 1.00 85.44 74 SER A CA 1
ATOM 603 C C . SER A 1 74 ? 18.956 -6.607 -10.874 1.00 85.44 74 SER A C 1
ATOM 605 O O . SER A 1 74 ? 18.346 -5.557 -11.052 1.00 85.44 74 SER A O 1
ATOM 607 N N . TRP A 1 75 ? 19.704 -6.828 -9.794 1.00 81.38 75 TRP A N 1
ATOM 608 C CA . TRP A 1 75 ? 20.048 -5.778 -8.834 1.00 81.38 75 TRP A CA 1
ATOM 609 C C . TRP A 1 75 ? 21.048 -4.784 -9.445 1.00 81.38 75 TRP A C 1
ATOM 611 O O . TRP A 1 75 ? 21.919 -5.194 -10.221 1.00 81.38 75 TRP A O 1
ATOM 621 N N . ASP A 1 76 ? 20.909 -3.504 -9.098 1.00 83.88 76 ASP A N 1
ATOM 622 C CA . ASP A 1 76 ? 21.869 -2.447 -9.409 1.00 83.88 76 ASP A CA 1
ATOM 623 C C . ASP A 1 76 ? 23.021 -2.439 -8.383 1.00 83.88 76 ASP A C 1
ATOM 625 O O . ASP A 1 76 ? 22.811 -2.020 -7.238 1.00 83.88 76 ASP A O 1
ATOM 629 N N . PRO A 1 77 ? 24.246 -2.858 -8.756 1.00 75.00 77 PRO A N 1
ATOM 630 C CA . PRO A 1 77 ? 25.329 -3.010 -7.793 1.00 75.00 77 PRO A CA 1
ATOM 631 C C . PRO A 1 77 ? 25.935 -1.674 -7.341 1.00 75.00 77 PRO A C 1
ATOM 633 O O . PRO A 1 77 ? 26.713 -1.669 -6.389 1.00 75.00 77 PRO A O 1
ATOM 636 N N . GLU A 1 78 ? 25.612 -0.555 -8.002 1.00 77.62 78 GLU A N 1
ATOM 637 C CA . GLU A 1 78 ? 26.069 0.782 -7.595 1.00 77.62 78 GLU A CA 1
ATOM 638 C C . GLU A 1 78 ? 25.185 1.392 -6.502 1.00 77.62 78 GLU A C 1
ATOM 640 O O . GLU A 1 78 ? 25.512 2.440 -5.941 1.00 77.62 78 GLU A O 1
ATOM 645 N N . THR A 1 79 ? 24.057 0.750 -6.189 1.00 79.75 79 THR A N 1
ATOM 646 C CA . THR A 1 79 ? 23.060 1.310 -5.279 1.00 79.75 79 THR A CA 1
ATOM 647 C C . THR A 1 79 ? 23.184 0.730 -3.883 1.00 79.75 79 THR A C 1
ATOM 649 O O . THR A 1 79 ? 23.253 -0.483 -3.676 1.00 79.75 79 THR A O 1
ATOM 652 N N . GLU A 1 80 ? 23.193 1.614 -2.888 1.00 81.38 80 GLU A N 1
ATOM 653 C CA . GLU A 1 80 ? 23.121 1.195 -1.496 1.00 81.38 80 GLU A CA 1
ATOM 654 C C . GLU A 1 80 ? 21.748 0.584 -1.209 1.00 81.38 80 GLU A C 1
ATOM 656 O O . GLU A 1 80 ? 20.702 1.132 -1.568 1.00 81.38 80 GLU A O 1
ATOM 661 N N . ILE A 1 81 ? 21.751 -0.566 -0.537 1.00 87.31 81 ILE A N 1
ATOM 662 C CA . ILE A 1 81 ? 20.515 -1.212 -0.113 1.00 87.31 81 ILE A CA 1
ATOM 663 C C . ILE A 1 81 ? 20.055 -0.573 1.190 1.00 87.31 81 ILE A C 1
ATOM 665 O O . ILE A 1 81 ? 20.687 -0.744 2.236 1.00 87.31 81 ILE A O 1
ATOM 669 N N . ASN A 1 82 ? 18.907 0.090 1.140 1.00 91.56 82 ASN A N 1
ATOM 670 C CA . ASN A 1 82 ? 18.283 0.653 2.323 1.00 91.56 82 ASN A CA 1
ATOM 671 C C . ASN A 1 82 ? 17.513 -0.427 3.075 1.00 91.56 82 ASN A C 1
ATOM 673 O O . ASN A 1 82 ? 16.809 -1.257 2.495 1.00 91.56 82 ASN A O 1
ATOM 677 N N . ARG A 1 83 ? 17.632 -0.416 4.396 1.00 93.38 83 ARG A N 1
ATOM 678 C CA . ARG A 1 83 ? 16.961 -1.362 5.286 1.00 93.38 83 ARG A CA 1
ATOM 679 C C . ARG A 1 83 ? 16.211 -0.597 6.356 1.00 93.38 83 ARG A C 1
ATOM 681 O O . ARG A 1 83 ? 16.672 0.425 6.836 1.00 93.38 83 ARG A O 1
ATOM 688 N N . ALA A 1 84 ? 15.066 -1.104 6.762 1.00 95.94 84 ALA A N 1
ATOM 689 C CA . ALA A 1 84 ? 14.343 -0.596 7.912 1.00 95.94 84 ALA A CA 1
ATOM 690 C C . ALA A 1 84 ? 13.808 -1.767 8.723 1.00 95.94 84 ALA A C 1
ATOM 692 O O . ALA A 1 84 ? 13.555 -2.853 8.197 1.00 95.94 84 ALA A O 1
ATOM 693 N N . VAL A 1 85 ? 13.616 -1.547 10.015 1.00 96.94 85 VAL A N 1
ATOM 694 C CA . VAL A 1 85 ? 12.983 -2.514 10.901 1.00 96.94 85 VAL A CA 1
ATOM 695 C C . VAL A 1 85 ? 11.902 -1.827 11.721 1.00 96.94 85 VAL A C 1
ATOM 697 O O . VAL A 1 85 ? 12.033 -0.675 12.124 1.00 96.94 85 VAL A O 1
ATOM 700 N N . THR A 1 86 ? 10.796 -2.530 11.937 1.00 97.31 86 THR A N 1
ATOM 701 C CA . THR A 1 86 ? 9.679 -2.089 12.774 1.00 97.31 86 THR A CA 1
ATOM 702 C C . THR A 1 86 ? 9.354 -3.172 13.793 1.00 97.31 86 THR A C 1
ATOM 704 O O . THR A 1 86 ? 9.246 -4.350 13.454 1.00 97.31 86 THR A O 1
ATOM 707 N N . CYS A 1 87 ? 9.209 -2.790 15.057 1.00 97.44 87 CYS A N 1
ATOM 708 C CA . CYS A 1 87 ? 8.786 -3.688 16.117 1.00 97.44 87 CYS A CA 1
ATOM 709 C C . CYS A 1 87 ? 7.293 -4.003 15.973 1.00 97.44 87 CYS A C 1
ATOM 711 O O . CYS A 1 87 ? 6.448 -3.116 16.078 1.00 97.44 87 CYS A O 1
ATOM 713 N N . VAL A 1 88 ? 6.983 -5.281 15.768 1.00 96.06 88 VAL A N 1
ATOM 714 C CA . VAL A 1 88 ? 5.614 -5.819 15.640 1.00 96.06 88 VAL A CA 1
ATOM 715 C C . VAL A 1 88 ? 5.279 -6.734 16.821 1.00 96.06 88 VAL A C 1
ATOM 717 O O . VAL A 1 88 ? 4.540 -7.707 16.710 1.00 96.06 88 VAL A O 1
ATOM 720 N N . SER A 1 89 ? 5.936 -6.487 17.954 1.00 90.50 89 SER A N 1
ATOM 721 C CA . SER A 1 89 ? 5.621 -7.134 19.225 1.00 90.50 89 SER A CA 1
A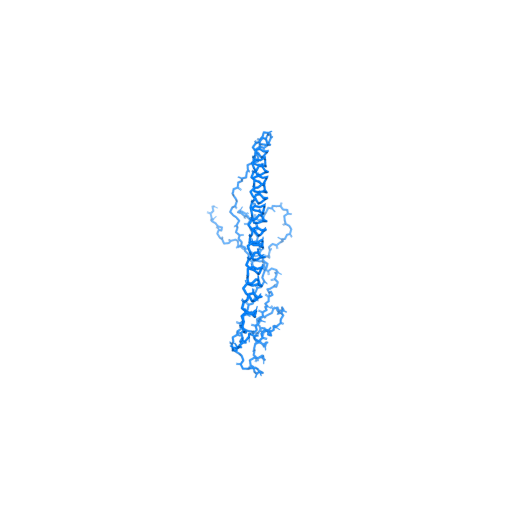TOM 722 C C . SER A 1 89 ? 4.577 -6.317 19.973 1.00 90.50 89 SER A C 1
ATOM 724 O O . SER A 1 89 ? 4.600 -5.092 19.897 1.00 90.50 89 SER A O 1
ATOM 726 N N . GLY A 1 90 ? 3.718 -6.985 20.733 1.00 84.44 90 GLY A N 1
ATOM 727 C CA . GLY A 1 90 ? 2.688 -6.368 21.562 1.00 84.44 90 GLY A CA 1
ATOM 728 C C . GLY A 1 90 ? 1.469 -7.283 21.656 1.00 84.44 90 GLY A C 1
ATOM 729 O O . GLY A 1 90 ? 1.119 -7.942 20.682 1.00 84.44 90 GLY A O 1
ATOM 730 N N . ASP A 1 91 ? 0.853 -7.363 22.836 1.00 73.50 91 ASP A N 1
ATOM 731 C CA . ASP A 1 91 ? -0.238 -8.319 23.083 1.00 73.50 91 ASP A CA 1
ATOM 732 C C . ASP A 1 91 ? -1.610 -7.785 22.638 1.00 73.50 91 ASP A C 1
ATOM 734 O O . ASP A 1 91 ? -2.460 -8.547 22.184 1.00 73.50 91 ASP A O 1
ATOM 738 N N . LEU A 1 92 ? -1.833 -6.469 22.762 1.00 74.00 92 LEU A N 1
ATOM 739 C CA . LEU A 1 92 ? -3.088 -5.798 22.381 1.00 74.00 92 LEU A CA 1
ATOM 740 C C . LEU A 1 92 ? -2.952 -4.953 21.108 1.00 74.00 92 LEU A C 1
ATOM 742 O O . LEU A 1 92 ? -3.910 -4.811 20.352 1.00 74.00 92 LEU A O 1
ATOM 746 N N . SER A 1 93 ? -1.770 -4.383 20.884 1.00 80.88 93 SER A N 1
ATOM 747 C CA . SER A 1 93 ? -1.418 -3.604 19.700 1.00 80.88 93 SER A CA 1
ATOM 748 C C . SER A 1 93 ? 0.084 -3.681 19.482 1.00 80.88 93 SER A C 1
ATOM 750 O O . SER A 1 93 ? 0.840 -3.682 20.457 1.00 80.88 93 SER A O 1
ATOM 752 N N . ASP A 1 94 ? 0.508 -3.682 18.224 1.00 89.25 94 ASP A N 1
ATOM 753 C CA . ASP A 1 94 ? 1.924 -3.637 17.881 1.00 89.25 94 ASP A CA 1
ATOM 754 C C . ASP A 1 94 ? 2.593 -2.403 18.500 1.00 89.25 94 ASP A C 1
ATOM 756 O O . ASP A 1 94 ? 2.051 -1.296 18.483 1.00 89.25 94 ASP A O 1
ATOM 760 N N . CYS A 1 95 ? 3.801 -2.593 19.028 1.00 94.94 95 CYS A N 1
ATOM 761 C CA . CYS A 1 95 ? 4.639 -1.532 19.571 1.00 94.94 95 CYS A CA 1
ATOM 762 C C . CYS A 1 95 ? 4.902 -0.438 18.531 1.00 94.94 95 CYS A C 1
ATOM 764 O O . CYS A 1 95 ? 4.950 0.741 18.878 1.00 94.94 95 CYS A O 1
ATOM 766 N N . GLY A 1 96 ? 5.095 -0.819 17.265 1.00 93.88 96 GLY A N 1
ATOM 767 C CA . GLY A 1 96 ? 5.195 0.104 16.136 1.00 93.88 96 GLY A CA 1
ATOM 768 C C . GLY A 1 96 ? 6.471 0.948 16.097 1.00 93.88 96 GLY A C 1
ATOM 769 O O . GLY A 1 96 ? 6.646 1.737 15.171 1.00 93.88 96 GLY A O 1
ATOM 770 N N . ALA A 1 97 ? 7.384 0.796 17.063 1.00 96.38 97 ALA A N 1
ATOM 771 C CA . ALA A 1 97 ? 8.667 1.490 17.048 1.00 96.38 97 ALA A CA 1
ATOM 772 C C . ALA A 1 97 ? 9.453 1.120 15.780 1.00 96.38 97 ALA A C 1
ATOM 774 O O . ALA A 1 97 ? 9.594 -0.061 15.469 1.00 96.38 97 ALA A O 1
ATOM 775 N N . SER A 1 98 ? 9.974 2.117 15.065 1.00 96.12 98 SER A N 1
ATOM 776 C CA . SER A 1 98 ? 10.688 1.936 13.796 1.00 96.12 98 SER A CA 1
ATOM 777 C C . SER A 1 98 ? 12.099 2.512 13.865 1.00 96.12 98 SER A C 1
ATOM 779 O O . SER A 1 98 ? 12.330 3.522 14.533 1.00 96.12 98 SER A O 1
ATOM 781 N N . SER A 1 99 ? 13.042 1.873 13.172 1.00 94.50 99 SER A N 1
ATOM 782 C CA . SER A 1 99 ? 14.412 2.370 13.015 1.00 94.50 99 SER A CA 1
ATOM 783 C C . SER A 1 99 ? 14.537 3.522 12.019 1.00 94.50 99 SER A C 1
ATOM 785 O O . SER A 1 99 ? 15.555 4.207 12.023 1.00 94.50 99 SER A O 1
ATOM 787 N N . GLY A 1 100 ? 13.543 3.713 11.144 1.00 94.69 100 GLY A N 1
ATOM 788 C CA . GLY A 1 100 ? 13.747 4.443 9.891 1.00 94.69 100 GLY A CA 1
ATOM 789 C C . GLY A 1 100 ? 14.673 3.683 8.931 1.00 94.69 100 GLY A C 1
ATOM 790 O O . GLY A 1 100 ? 14.971 2.505 9.153 1.00 94.69 100 GLY A O 1
ATOM 791 N N . TRP A 1 101 ? 15.105 4.353 7.860 1.00 95.19 101 TRP A N 1
ATOM 792 C CA . TRP A 1 101 ? 16.044 3.794 6.884 1.00 95.19 101 TRP A CA 1
ATOM 793 C C . TRP A 1 101 ? 17.480 3.814 7.419 1.00 95.19 101 TRP A C 1
ATOM 795 O O . TRP A 1 101 ? 17.952 4.838 7.905 1.00 95.19 101 TRP A O 1
ATOM 805 N N . LEU A 1 102 ? 18.151 2.673 7.308 1.00 91.94 102 LEU A N 1
ATOM 806 C CA . LEU A 1 102 ? 19.526 2.397 7.708 1.00 91.94 102 LEU A CA 1
ATOM 807 C C . LEU A 1 102 ? 20.264 1.751 6.528 1.00 91.94 102 LEU A C 1
ATOM 809 O O . LEU A 1 102 ? 19.662 1.003 5.752 1.00 91.94 102 LEU A O 1
ATOM 813 N N . GLY A 1 103 ? 21.557 2.039 6.388 1.00 85.19 103 GLY A N 1
ATOM 814 C CA . GLY A 1 103 ? 22.354 1.601 5.236 1.00 85.19 103 GLY A CA 1
ATOM 815 C C . GLY A 1 103 ? 22.966 0.213 5.416 1.00 85.19 103 GLY A C 1
ATOM 816 O O . GLY A 1 103 ? 23.257 -0.480 4.439 1.00 85.19 103 GLY A O 1
ATOM 817 N N . THR A 1 104 ? 23.133 -0.238 6.661 1.00 88.62 104 THR A N 1
ATOM 818 C CA . THR A 1 104 ? 23.860 -1.476 6.970 1.00 88.62 104 THR A CA 1
ATOM 819 C C . THR A 1 104 ? 23.036 -2.477 7.777 1.00 88.62 104 THR A C 1
ATOM 821 O O . THR A 1 104 ? 22.061 -2.143 8.452 1.00 88.62 104 THR A O 1
ATOM 824 N N . GLU A 1 105 ? 23.427 -3.749 7.692 1.00 90.94 105 GLU A N 1
ATOM 825 C CA . GLU A 1 105 ? 22.830 -4.815 8.503 1.00 90.94 105 GLU A CA 1
ATOM 826 C C . GLU A 1 105 ? 23.175 -4.649 9.993 1.00 90.94 105 GLU A C 1
ATOM 828 O O . GLU A 1 105 ? 22.323 -4.878 10.851 1.00 90.94 105 GLU A O 1
ATOM 833 N N . ASP A 1 106 ? 24.390 -4.192 10.300 1.00 94.50 106 ASP A N 1
ATOM 834 C CA . ASP A 1 106 ? 24.860 -4.004 11.675 1.00 94.50 106 ASP A CA 1
ATOM 835 C C . ASP A 1 106 ? 24.038 -2.935 12.407 1.00 94.50 106 ASP A C 1
ATOM 837 O O . ASP A 1 106 ? 23.611 -3.151 13.540 1.00 94.50 106 ASP A O 1
ATOM 841 N N . GLU A 1 107 ? 23.695 -1.830 11.738 1.00 94.44 107 GLU A N 1
ATOM 842 C CA . GLU A 1 107 ? 22.814 -0.800 12.304 1.00 94.44 107 GLU A CA 1
ATOM 843 C C . GLU A 1 107 ? 21.416 -1.345 12.647 1.00 94.44 107 GLU A C 1
ATOM 845 O O . GLU A 1 107 ? 20.822 -0.961 13.663 1.00 94.44 107 GLU A O 1
ATOM 850 N N . ILE A 1 108 ? 20.889 -2.263 11.828 1.00 95.69 108 ILE A N 1
ATOM 851 C CA . ILE A 1 108 ? 19.601 -2.930 12.067 1.00 95.69 108 ILE A CA 1
ATOM 852 C C . ILE A 1 108 ? 19.695 -3.835 13.300 1.00 95.69 108 ILE A C 1
ATOM 854 O O . ILE A 1 108 ? 18.820 -3.789 14.171 1.00 95.69 108 ILE A O 1
ATOM 858 N N . VAL A 1 109 ? 20.761 -4.633 13.408 1.00 96.69 109 VAL A N 1
ATOM 859 C CA . VAL A 1 109 ? 21.013 -5.510 14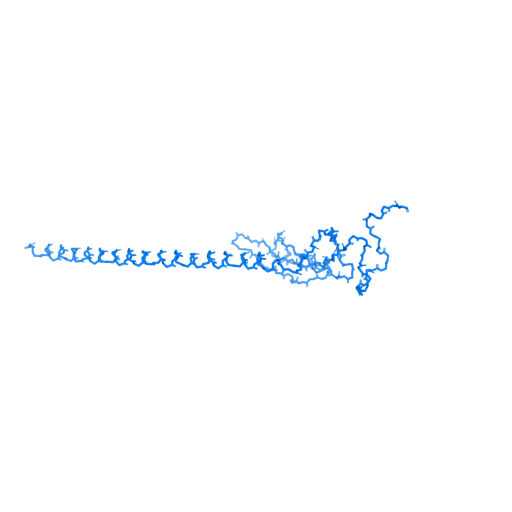.562 1.00 96.69 109 VAL A CA 1
ATOM 860 C C . VAL A 1 109 ? 21.187 -4.696 15.842 1.00 96.69 109 VAL A C 1
ATOM 862 O O . VAL A 1 109 ? 20.584 -5.028 16.868 1.00 96.69 109 VAL A O 1
ATOM 865 N N . ASP A 1 110 ? 21.933 -3.598 15.786 1.00 97.50 110 ASP A N 1
ATOM 866 C CA . ASP A 1 110 ? 22.149 -2.700 16.917 1.00 97.50 110 ASP A CA 1
ATOM 867 C C . ASP A 1 110 ? 20.854 -2.036 17.379 1.00 97.50 110 ASP A C 1
ATOM 869 O O . ASP A 1 110 ? 20.606 -1.901 18.585 1.00 97.50 110 ASP A O 1
ATOM 873 N N . TRP A 1 111 ? 19.997 -1.621 16.444 1.00 97.62 111 TRP A N 1
ATOM 874 C CA . TRP A 1 111 ? 18.683 -1.083 16.780 1.00 97.62 111 TRP A CA 1
ATOM 875 C C . TRP A 1 111 ? 17.796 -2.142 17.448 1.00 97.62 111 TRP A C 1
ATOM 877 O O . TRP A 1 111 ? 17.275 -1.893 18.538 1.00 97.62 111 TRP A O 1
ATOM 887 N N . MET A 1 112 ? 17.681 -3.345 16.869 1.00 97.38 112 MET A N 1
ATOM 888 C CA . MET A 1 112 ? 16.865 -4.432 17.435 1.00 97.38 112 MET A CA 1
ATOM 889 C C . MET A 1 112 ? 17.373 -4.864 18.811 1.00 97.38 112 MET A C 1
ATOM 891 O O . MET A 1 112 ? 16.581 -5.103 19.722 1.00 97.38 112 MET A O 1
ATOM 895 N N . THR A 1 113 ? 18.692 -4.928 18.992 1.00 97.94 113 THR A N 1
ATOM 896 C CA . THR A 1 113 ? 19.318 -5.302 20.264 1.00 97.94 113 THR A CA 1
ATOM 897 C C . THR A 1 113 ? 19.018 -4.270 21.347 1.00 97.94 113 THR A C 1
ATOM 899 O O . THR A 1 113 ? 18.642 -4.642 22.461 1.00 97.94 113 THR A O 1
ATOM 902 N N . ARG A 1 114 ? 19.136 -2.971 21.033 1.00 97.75 114 ARG A N 1
ATOM 903 C CA . ARG A 1 114 ? 18.756 -1.891 21.958 1.00 97.75 114 ARG A CA 1
ATOM 904 C C . ARG A 1 114 ? 17.268 -1.944 22.293 1.00 97.75 114 ARG A C 1
ATOM 906 O O . ARG A 1 114 ? 16.922 -1.974 23.467 1.00 97.75 114 ARG A O 1
ATOM 913 N N . HIS A 1 115 ? 16.400 -2.064 21.290 1.00 97.31 115 HIS A N 1
ATOM 914 C CA . HIS A 1 115 ? 14.956 -2.110 21.517 1.00 97.31 115 HIS A CA 1
ATOM 915 C C . HIS A 1 115 ? 14.534 -3.328 22.351 1.00 97.31 115 HIS A C 1
ATOM 917 O O . HIS A 1 115 ? 13.762 -3.192 23.300 1.00 97.31 115 HIS A O 1
ATOM 923 N N . THR A 1 116 ? 15.092 -4.507 22.058 1.00 97.44 116 THR A N 1
ATOM 924 C CA . THR A 1 116 ? 14.858 -5.743 22.825 1.00 97.44 116 THR A CA 1
ATOM 925 C C . THR A 1 116 ? 15.295 -5.583 24.275 1.00 97.44 116 THR A C 1
ATOM 927 O O . THR A 1 116 ? 14.603 -6.036 25.185 1.00 97.44 116 THR A O 1
ATOM 930 N N . ARG A 1 117 ? 16.443 -4.942 24.517 1.00 97.75 117 ARG A N 1
ATOM 931 C CA . ARG A 1 117 ? 16.946 -4.704 25.873 1.00 97.75 117 ARG A CA 1
ATOM 932 C C . ARG A 1 117 ? 15.955 -3.887 26.699 1.00 97.75 117 ARG A C 1
ATOM 934 O O . ARG A 1 117 ? 15.705 -4.240 27.850 1.00 97.75 117 ARG A O 1
ATOM 941 N N . ASP A 1 118 ? 15.382 -2.857 26.087 1.00 96.31 118 ASP A N 1
ATOM 942 C CA . ASP A 1 118 ? 14.530 -1.886 26.771 1.00 96.31 118 ASP A CA 1
ATOM 943 C C . ASP A 1 118 ? 13.088 -2.391 26.938 1.00 96.31 118 ASP A C 1
ATOM 945 O O . ASP A 1 118 ? 12.454 -2.137 27.959 1.00 96.31 118 ASP A O 1
ATOM 949 N N . THR A 1 119 ? 12.572 -3.144 25.962 1.00 94.88 119 THR A N 1
ATOM 950 C CA . THR A 1 119 ? 11.146 -3.527 25.896 1.00 94.88 119 THR A CA 1
ATOM 951 C C . THR A 1 119 ? 10.876 -5.018 26.064 1.00 94.88 119 THR A C 1
ATOM 953 O O . THR A 1 119 ? 9.736 -5.415 26.283 1.00 94.88 119 THR A O 1
ATOM 956 N N . ARG A 1 120 ? 11.908 -5.864 25.955 1.00 95.50 120 ARG A N 1
ATOM 957 C CA . ARG A 1 120 ? 11.805 -7.335 25.883 1.00 95.50 120 ARG A CA 1
ATOM 958 C C . ARG A 1 120 ? 11.004 -7.863 24.691 1.00 95.50 120 ARG A C 1
ATOM 960 O O . ARG A 1 120 ? 10.672 -9.044 24.649 1.00 95.50 120 ARG A O 1
ATOM 967 N N . HIS A 1 121 ? 10.753 -7.020 23.696 1.00 96.88 121 HIS A N 1
ATOM 968 C CA . HIS A 1 121 ? 10.144 -7.411 22.434 1.00 96.88 121 HIS A CA 1
ATOM 969 C C . HIS A 1 121 ? 11.102 -8.245 21.575 1.00 96.88 121 HIS A C 1
ATOM 971 O O . HIS A 1 121 ? 12.290 -7.943 21.485 1.00 96.88 121 HIS A O 1
ATOM 977 N N . LEU A 1 122 ? 10.577 -9.294 20.934 1.00 95.06 122 LEU A N 1
ATOM 978 C CA . LEU A 1 122 ? 11.367 -10.268 20.161 1.00 95.06 122 LEU A CA 1
ATOM 979 C C . LEU A 1 122 ? 10.880 -10.451 18.714 1.00 95.06 122 LEU A C 1
ATOM 981 O O . LEU A 1 122 ? 11.515 -11.162 17.939 1.00 95.06 122 LEU A O 1
ATOM 985 N N . ARG A 1 123 ? 9.759 -9.827 18.335 1.00 95.94 123 ARG A N 1
ATOM 986 C CA . ARG A 1 123 ? 9.190 -9.884 16.982 1.00 95.94 123 ARG A CA 1
ATOM 987 C C . ARG A 1 123 ? 9.375 -8.555 16.261 1.00 95.94 123 ARG A C 1
ATOM 989 O O . ARG A 1 123 ? 8.911 -7.514 16.731 1.00 95.94 123 ARG A O 1
ATOM 996 N N . TYR A 1 124 ? 9.989 -8.634 15.087 1.00 96.44 124 TYR A N 1
ATOM 997 C CA . TYR A 1 124 ? 10.334 -7.500 14.239 1.00 96.44 124 TYR A CA 1
ATOM 998 C C . TYR A 1 124 ? 9.950 -7.793 12.785 1.00 96.44 124 TYR A C 1
ATOM 1000 O O . TYR A 1 124 ? 10.128 -8.914 12.313 1.00 96.44 124 TYR A O 1
ATOM 1008 N N . SER A 1 125 ? 9.437 -6.786 12.083 1.00 95.50 125 SER A N 1
ATOM 1009 C CA . SER A 1 125 ? 9.252 -6.787 10.632 1.00 95.50 125 SER A CA 1
ATOM 1010 C C . SER A 1 125 ? 10.400 -6.019 9.989 1.00 95.50 125 SER A C 1
ATOM 1012 O O . SER A 1 125 ? 10.775 -4.956 10.485 1.00 95.50 125 SER A O 1
ATOM 1014 N N . ARG A 1 126 ? 10.969 -6.548 8.906 1.00 95.00 126 ARG A N 1
ATOM 1015 C CA . ARG A 1 126 ? 12.093 -5.936 8.191 1.00 95.00 126 ARG A CA 1
ATOM 1016 C C . ARG A 1 126 ? 11.670 -5.562 6.777 1.00 95.00 126 ARG A C 1
ATOM 1018 O O . ARG A 1 126 ? 11.075 -6.378 6.080 1.00 95.00 126 ARG A O 1
ATOM 1025 N N . THR A 1 127 ? 12.049 -4.365 6.356 1.00 95.44 127 THR A N 1
ATOM 1026 C CA . THR A 1 127 ? 11.874 -3.860 4.995 1.00 95.44 127 THR A CA 1
ATOM 1027 C C . THR A 1 127 ? 13.247 -3.673 4.372 1.00 95.44 127 THR A C 1
ATOM 1029 O O . THR A 1 127 ? 14.143 -3.116 5.005 1.00 95.44 127 THR A O 1
ATOM 1032 N N . MET A 1 128 ? 13.416 -4.137 3.139 1.00 92.88 128 MET A N 1
ATOM 1033 C CA . MET A 1 128 ? 14.632 -3.970 2.349 1.00 92.88 128 MET A CA 1
ATOM 1034 C C . MET A 1 128 ? 14.239 -3.312 1.033 1.00 92.88 128 MET A C 1
ATOM 1036 O O . MET A 1 128 ? 13.249 -3.716 0.425 1.00 92.88 128 MET A O 1
ATOM 1040 N N . GLN A 1 129 ? 14.973 -2.279 0.645 1.00 92.75 129 GLN A N 1
ATOM 1041 C CA . GLN A 1 129 ? 14.742 -1.532 -0.576 1.00 92.75 129 GLN A CA 1
ATOM 1042 C C . GLN A 1 129 ? 16.043 -1.449 -1.362 1.00 92.75 129 GLN A C 1
ATOM 1044 O O . GLN A 1 129 ? 17.009 -0.818 -0.932 1.00 92.75 129 GLN A O 1
ATOM 1049 N N . ASP A 1 130 ? 16.027 -2.075 -2.525 1.00 90.19 130 ASP A N 1
ATOM 1050 C CA . ASP A 1 130 ? 17.065 -2.019 -3.534 1.00 90.19 130 ASP A CA 1
ATOM 1051 C C . ASP A 1 130 ? 16.525 -1.396 -4.830 1.00 90.19 130 ASP A C 1
ATOM 1053 O O . ASP A 1 130 ? 15.319 -1.179 -4.998 1.00 90.19 130 ASP A O 1
ATOM 1057 N N . ILE A 1 131 ? 17.438 -1.061 -5.739 1.00 87.62 131 ILE A N 1
ATOM 1058 C CA . ILE A 1 131 ? 17.100 -0.625 -7.091 1.00 87.62 131 ILE A CA 1
ATOM 1059 C C . ILE A 1 131 ? 17.341 -1.800 -8.035 1.00 87.62 131 ILE A C 1
ATOM 1061 O O . ILE A 1 131 ? 18.405 -2.420 -8.029 1.00 87.62 131 ILE A O 1
ATOM 1065 N N . ALA A 1 132 ? 16.333 -2.098 -8.851 1.00 89.00 132 ALA A N 1
ATOM 1066 C CA . ALA A 1 132 ? 16.397 -3.135 -9.867 1.00 89.00 132 ALA A CA 1
ATOM 1067 C C . ALA A 1 132 ? 16.565 -2.522 -11.264 1.00 89.00 132 ALA A C 1
ATOM 1069 O O . ALA A 1 132 ? 15.898 -1.546 -11.617 1.00 89.00 132 ALA A O 1
ATOM 1070 N N . VAL A 1 133 ? 17.414 -3.143 -12.079 1.00 86.75 133 VAL A N 1
ATOM 1071 C CA . VAL A 1 133 ? 17.652 -2.797 -13.482 1.00 86.75 133 VAL A CA 1
ATOM 1072 C C . VAL A 1 133 ? 17.055 -3.852 -14.411 1.00 86.75 133 VAL A C 1
ATOM 1074 O O . VAL A 1 133 ? 17.135 -5.056 -14.161 1.00 86.75 133 VAL A O 1
ATOM 1077 N N . MET A 1 134 ? 16.454 -3.384 -15.506 1.00 86.31 134 MET A N 1
ATOM 1078 C CA . MET A 1 134 ? 15.919 -4.220 -16.584 1.00 86.31 134 MET A CA 1
ATOM 1079 C C . MET A 1 134 ? 16.971 -4.395 -17.676 1.00 86.31 134 MET A C 1
ATOM 1081 O O . MET A 1 134 ? 17.389 -3.424 -18.306 1.00 86.31 134 MET A O 1
ATOM 1085 N N . LEU A 1 135 ? 17.364 -5.636 -17.938 1.00 79.81 135 LEU A N 1
ATOM 1086 C CA . LEU A 1 135 ? 18.394 -5.983 -18.908 1.00 79.81 135 LEU A CA 1
ATOM 1087 C C . LEU A 1 135 ? 17.754 -6.613 -20.151 1.00 79.81 135 LEU A C 1
ATOM 1089 O O . LEU A 1 135 ? 17.113 -7.660 -20.036 1.00 79.81 135 LEU A O 1
ATOM 1093 N N . PRO A 1 136 ? 17.901 -6.006 -21.342 1.00 80.25 136 PRO A N 1
ATOM 1094 C CA . PRO A 1 136 ? 17.410 -6.609 -22.568 1.00 80.25 136 PRO A CA 1
ATOM 1095 C C . PRO A 1 136 ? 18.265 -7.817 -22.986 1.00 80.25 136 PRO A C 1
ATOM 1097 O O . PRO A 1 136 ? 19.452 -7.900 -22.642 1.00 80.25 136 PRO A O 1
ATOM 1100 N N . PRO A 1 137 ? 17.700 -8.736 -23.787 1.00 74.12 137 PRO A N 1
ATOM 1101 C CA . PRO A 1 137 ? 18.447 -9.855 -24.339 1.00 74.12 137 PRO A CA 1
ATOM 1102 C C . PRO A 1 137 ? 19.550 -9.329 -25.270 1.00 74.12 137 PRO A C 1
ATOM 1104 O O . PRO A 1 137 ? 19.276 -8.613 -26.233 1.00 74.12 137 PRO A O 1
ATOM 1107 N N . GLY A 1 138 ? 20.807 -9.674 -24.967 1.00 71.75 138 GLY A N 1
ATOM 1108 C CA . GLY A 1 138 ? 21.994 -9.185 -25.685 1.00 71.75 138 GLY A CA 1
ATOM 1109 C C . GLY A 1 138 ? 22.721 -7.997 -25.037 1.00 71.75 138 GLY A C 1
ATOM 1110 O O . GLY A 1 138 ? 23.688 -7.507 -25.618 1.00 71.75 138 GLY A O 1
ATOM 1111 N N . GLY A 1 139 ? 22.307 -7.561 -23.840 1.00 63.56 139 GLY A N 1
ATOM 1112 C CA . GLY A 1 139 ? 22.919 -6.441 -23.116 1.00 63.56 139 GLY A CA 1
ATOM 1113 C C . GLY A 1 139 ? 22.294 -5.085 -23.461 1.00 63.56 139 GLY A C 1
ATOM 1114 O O . GLY A 1 139 ? 21.432 -4.987 -24.332 1.00 63.56 139 GLY A O 1
ATOM 1115 N N . MET A 1 140 ? 22.696 -4.031 -22.742 1.00 56.97 140 MET A N 1
ATOM 1116 C CA . MET A 1 140 ? 22.133 -2.679 -22.884 1.00 56.97 140 MET A CA 1
ATOM 1117 C C . MET A 1 140 ? 22.176 -2.173 -24.342 1.00 56.97 140 MET A C 1
ATOM 1119 O O . MET A 1 140 ? 23.183 -2.363 -25.033 1.00 56.97 140 MET A O 1
ATOM 1123 N N . PRO A 1 141 ? 21.127 -1.478 -24.826 1.00 49.88 141 PRO A N 1
ATOM 1124 C CA . PRO A 1 141 ? 21.162 -0.850 -26.139 1.00 49.88 141 PRO A CA 1
ATOM 1125 C C . PRO A 1 141 ? 22.276 0.205 -26.187 1.00 49.88 141 PRO A C 1
ATOM 1127 O O . PRO A 1 141 ? 22.470 0.976 -25.243 1.00 49.88 141 PRO A O 1
ATOM 1130 N N . LYS A 1 142 ? 23.016 0.246 -27.303 1.00 43.44 142 LYS A N 1
ATOM 1131 C CA . LYS A 1 142 ? 24.094 1.223 -27.525 1.00 43.44 142 LYS A CA 1
ATOM 1132 C C . LYS A 1 142 ? 23.552 2.643 -27.306 1.00 43.44 142 LYS A C 1
ATOM 1134 O O . LYS A 1 142 ? 22.702 3.087 -28.071 1.00 43.44 142 LYS A O 1
ATOM 1139 N N . GLY A 1 143 ? 24.054 3.337 -26.280 1.00 44.97 143 GLY A N 1
ATOM 1140 C CA . GLY A 1 143 ? 23.676 4.718 -25.949 1.00 44.97 143 GLY A CA 1
ATOM 1141 C C . GLY A 1 143 ? 23.054 4.934 -24.564 1.00 44.97 143 GLY A C 1
ATOM 1142 O O . GLY A 1 143 ? 22.820 6.085 -24.208 1.00 44.97 143 GLY A O 1
ATOM 1143 N N . VAL A 1 144 ? 22.812 3.884 -23.768 1.00 48.62 144 VAL A N 1
ATOM 1144 C CA . VAL A 1 144 ? 22.420 4.030 -22.352 1.00 48.62 144 VAL A CA 1
ATOM 1145 C C . VAL A 1 144 ? 23.680 4.147 -21.491 1.00 48.62 144 VAL A C 1
ATOM 1147 O O . VAL A 1 144 ? 24.510 3.245 -21.477 1.00 48.62 144 VAL A O 1
ATOM 1150 N N . THR A 1 145 ? 23.839 5.285 -20.813 1.00 47.47 145 THR A N 1
ATOM 1151 C CA . THR A 1 145 ? 25.058 5.694 -20.087 1.00 47.47 145 THR A CA 1
ATOM 1152 C C . THR A 1 145 ? 25.114 5.272 -18.621 1.00 47.47 145 THR A C 1
ATOM 1154 O O . THR A 1 145 ? 26.034 5.690 -17.927 1.00 47.47 145 THR A O 1
ATOM 1157 N N . HIS A 1 146 ? 24.177 4.460 -18.129 1.00 49.59 146 HIS A N 1
ATOM 1158 C CA . HIS A 1 146 ? 24.409 3.782 -16.855 1.00 49.59 146 HIS A CA 1
ATOM 1159 C C . HIS A 1 146 ? 25.352 2.613 -17.128 1.00 49.59 146 HIS A C 1
ATOM 1161 O O . HIS A 1 146 ? 24.949 1.570 -17.647 1.00 49.59 146 HIS A O 1
ATOM 1167 N N . THR A 1 147 ? 26.637 2.862 -16.886 1.00 51.28 147 THR A N 1
ATOM 1168 C CA . THR A 1 147 ? 27.677 1.844 -16.820 1.00 51.28 147 THR A CA 1
ATOM 1169 C C . THR A 1 147 ? 27.227 0.784 -15.830 1.00 51.28 147 THR A C 1
ATOM 1171 O O . THR A 1 147 ? 26.984 1.078 -14.669 1.00 51.28 147 THR A O 1
ATOM 1174 N N . LEU A 1 148 ? 27.092 -0.455 -16.299 1.00 53.28 148 LEU A N 1
ATOM 1175 C CA . LEU A 1 148 ? 27.197 -1.581 -15.382 1.00 53.28 148 LEU A CA 1
ATOM 1176 C C . LEU A 1 148 ? 28.580 -1.487 -14.719 1.00 53.28 148 LEU A C 1
ATOM 1178 O O . LEU A 1 148 ? 29.533 -1.110 -15.411 1.00 53.28 148 LEU A O 1
ATOM 1182 N N . PRO A 1 149 ? 28.715 -1.847 -13.436 1.00 49.09 149 PRO A N 1
ATOM 1183 C CA . PRO A 1 149 ? 30.011 -1.888 -12.782 1.00 49.09 149 PRO A CA 1
ATOM 1184 C C . PRO A 1 149 ? 31.012 -2.705 -13.590 1.00 49.09 149 PRO A C 1
ATOM 1186 O O . PRO A 1 149 ? 30.675 -3.761 -14.145 1.00 49.09 149 PRO A O 1
ATOM 1189 N N . ASP A 1 150 ? 32.247 -2.210 -13.647 1.00 48.31 150 ASP A N 1
ATOM 1190 C CA . ASP A 1 150 ? 33.347 -2.894 -14.314 1.00 48.31 150 ASP A CA 1
ATOM 1191 C C . ASP A 1 150 ? 33.433 -4.351 -13.825 1.00 48.31 150 ASP A C 1
ATOM 1193 O O . ASP A 1 150 ? 33.581 -4.626 -12.634 1.00 48.31 150 ASP A O 1
ATOM 1197 N N . GLY A 1 151 ? 33.324 -5.299 -14.762 1.00 49.06 151 GLY A N 1
ATOM 1198 C CA . GLY A 1 151 ? 33.419 -6.736 -14.483 1.00 49.06 151 GLY A CA 1
ATOM 1199 C C . GLY A 1 151 ? 32.094 -7.502 -14.407 1.00 49.06 151 GLY A C 1
ATOM 1200 O O . GLY A 1 151 ? 32.125 -8.705 -14.144 1.00 49.06 151 GLY A O 1
ATOM 1201 N N . TRP A 1 152 ? 30.940 -6.876 -14.671 1.00 53.03 152 TRP A N 1
ATOM 1202 C CA . TRP A 1 152 ? 29.676 -7.614 -14.765 1.00 53.03 152 TRP A CA 1
ATOM 1203 C C . TRP A 1 152 ? 29.659 -8.555 -15.985 1.00 53.03 152 TRP A C 1
ATOM 1205 O O . TRP A 1 152 ? 29.730 -8.118 -17.136 1.00 53.03 152 TRP A O 1
ATOM 1215 N N . VAL A 1 153 ? 29.548 -9.861 -15.729 1.00 52.97 153 VAL A N 1
ATOM 1216 C CA . VAL A 1 153 ? 29.385 -10.899 -16.755 1.00 52.97 153 VAL A CA 1
ATOM 1217 C C . VAL A 1 153 ? 27.932 -11.380 -16.724 1.00 52.97 153 VAL A C 1
ATOM 1219 O O . VAL A 1 153 ? 27.490 -11.852 -15.674 1.00 52.97 153 VAL A O 1
ATOM 1222 N N . PRO A 1 154 ? 27.179 -11.302 -17.838 1.00 50.84 154 PRO A N 1
ATOM 1223 C CA . PRO A 1 154 ? 25.815 -11.810 -17.874 1.00 50.84 154 PRO A CA 1
ATOM 1224 C C . PRO A 1 154 ? 25.797 -13.314 -17.565 1.00 50.84 154 PRO A C 1
ATOM 1226 O O . PRO A 1 154 ? 26.531 -14.079 -18.205 1.00 50.84 154 PRO A O 1
ATOM 1229 N N . PRO A 1 155 ? 24.947 -13.781 -16.634 1.00 40.44 155 PRO A N 1
ATOM 1230 C CA . PRO A 1 155 ? 24.739 -15.207 -16.454 1.00 40.44 155 PRO A CA 1
ATOM 1231 C C . PRO A 1 155 ? 24.034 -15.753 -17.703 1.00 40.44 155 PRO A C 1
ATOM 1233 O O . PRO A 1 155 ? 22.892 -15.401 -17.982 1.00 40.44 155 PRO A O 1
ATOM 1236 N N . GLY A 1 156 ? 24.724 -16.597 -18.477 1.00 47.88 156 GLY A N 1
ATOM 1237 C CA . GLY A 1 156 ? 24.142 -17.275 -19.643 1.00 47.88 156 GLY A CA 1
ATOM 1238 C C . GLY A 1 156 ? 24.708 -16.892 -21.012 1.00 47.88 156 GLY A C 1
ATOM 1239 O O . GLY A 1 156 ? 24.055 -17.164 -22.017 1.00 47.88 156 GLY A O 1
ATOM 1240 N N . GLY A 1 157 ? 25.913 -16.314 -21.087 1.00 41.00 157 GLY A N 1
ATOM 1241 C CA . GLY A 1 157 ? 26.669 -16.225 -22.341 1.00 41.00 157 GLY A CA 1
ATOM 1242 C C . GLY A 1 157 ? 26.983 -17.618 -22.897 1.00 41.00 157 GLY A C 1
ATOM 1243 O O . GLY A 1 157 ? 28.035 -18.185 -22.615 1.00 41.00 157 GLY A O 1
ATOM 1244 N N . ALA A 1 158 ? 26.040 -18.1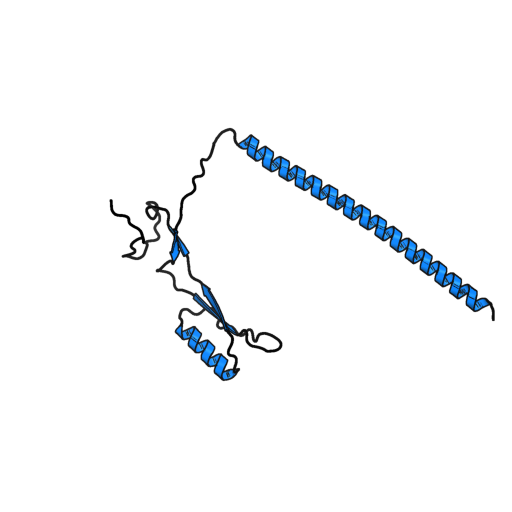90 -23.645 1.00 37.03 158 ALA A N 1
ATOM 1245 C CA . ALA A 1 158 ? 26.238 -19.400 -24.419 1.00 37.03 158 ALA A CA 1
ATOM 1246 C C . ALA A 1 158 ? 27.354 -19.148 -25.436 1.00 37.03 158 ALA A C 1
ATOM 1248 O O . ALA A 1 158 ? 27.284 -18.204 -26.224 1.00 37.03 158 ALA A O 1
ATOM 1249 N N . GLY A 1 159 ? 28.384 -19.992 -25.388 1.00 38.34 159 GLY A N 1
ATOM 1250 C CA . GLY A 1 159 ? 29.401 -20.041 -26.422 1.00 38.34 159 GLY A CA 1
ATOM 1251 C C . GLY A 1 159 ? 28.763 -20.268 -27.791 1.00 38.34 159 GLY A C 1
ATOM 1252 O O . GLY A 1 159 ? 27.918 -21.152 -27.954 1.00 38.34 159 GLY A O 1
ATOM 1253 N N . ALA A 1 160 ? 29.200 -19.463 -28.749 1.00 32.53 160 ALA A N 1
ATOM 1254 C CA . ALA A 1 160 ? 29.164 -19.750 -30.171 1.00 32.53 160 ALA A CA 1
ATOM 1255 C C . ALA A 1 160 ? 30.582 -19.540 -30.705 1.00 32.53 160 ALA A C 1
ATOM 1257 O O . ALA A 1 160 ? 31.204 -18.527 -30.303 1.00 32.53 160 ALA A O 1
#

pLDDT: mean 81.1, std 17.72, range [32.53, 97.94]

Foldseek 3Di:
DPPVVVVVVVVVVVVVVVVVVVVVVVVVVVVVVVVVVVVVVVVVVVVVVVVVVVVVVVCPDDDDDDDDWDWDKDFQPVDQKWKKKFQQDDDPGGPGDIPPTDRDPVSVVVVQVVCCVVPVGDDMDMDIDTDMDIATVPGDDPPDPPDRPPPDDDPPPDDD

InterPro domains:
  IPR057170 Domain of unknown function DUF7848 [PF25232] (6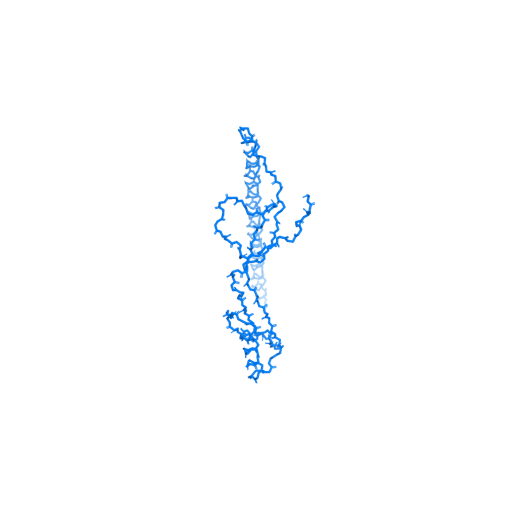1-136)

Organism: NCBI:txid1701085

Sequence (160 aa):
MRLVSRTARRKHREALSTADEIKNVFAELNAELVALEEERLARLEEGLRRLFSEEENGRGMSRSVHRYVDFTISWDPETEINRAVTCVSGDLSDCGASSGWLGTEDEIVDWMTRHTRDTRHLRYSRTMQDIAVMLPPGGMPKGVTHTLPDGWVPPGGAGA

Radius of gyration: 34.3 Å; chains: 1; bounding box: 96×28×74 Å